Protein AF-A0A377GNJ3-F1 (afdb_monomer)

Foldseek 3Di:
DPVCVLVVVLVVLLVVLLVVVCVVPVVCVVVVLLNVLLSDDLVPDDPVSNVVNVVVCVVPVVNVVSSVVSVVVNVLSPPPDDDPVVSVVVVVVVVVVVVVVD

Solvent-accessible surface area (backbone atoms only — not comparable to full-atom values): 5998 Å² total; per-residue (Å²): 135,69,73,59,55,54,57,48,51,51,52,50,50,54,51,51,52,52,52,52,46,40,72,76,36,63,71,50,71,78,37,55,73,55,53,51,50,72,69,47,61,73,91,78,47,57,69,72,52,46,52,55,44,51,58,48,31,70,75,36,56,71,60,34,54,54,50,54,51,50,52,53,51,50,54,58,65,64,54,76,90,65,60,74,79,50,54,58,54,48,57,50,52,56,54,52,57,64,57,73,77,105

Organism: NCBI:txid464

Sequence (102 aa):
MIVAARFYVIRLLNQFCLQTYQQIDPEMKYQRGLLAALRTNPNNLTVKRLNKRERYLQKQPVIAALYYFKQRLHRLLMRKYRTAKQCTRLNKRENENNKISR

pLDDT: mean 76.12, std 16.1, range [40.62, 90.56]

Radius of gyration: 15.53 Å; Cα contacts (8 Å, |Δi|>4): 36; chains: 1; bounding box: 37×35×39 Å

Mean predicted aligned error: 10.44 Å

InterPro domains:
  IPR002560 Transposase IS204/IS1001/IS1096/IS1165, DDE domain [PF01610] (2-86)

Secondary structure (DSSP, 8-state):
--HHHHHHHHHHHHHHHHHHHHHH-GGGGG-HHHHHHHHS-GGGS-HHHHHHHHHHHHH-HHHHHHHHHHHHHHHHHHS----HHHHHHHHHHHHHHHHHT-

Nearest PDB structures (foldseek):
  1orj-assembly2_B  TM=2.897E-01  e=6.639E+00  Aquifex aeolicus VF5

Structure (mmCIF, N/CA/C/O backbone):
data_AF-A0A377GNJ3-F1
#
_entry.id   AF-A0A377GNJ3-F1
#
loop_
_atom_site.group_PDB
_atom_site.id
_atom_site.type_symbol
_atom_site.label_atom_id
_atom_site.label_alt_id
_atom_site.label_comp_id
_atom_site.label_asym_id
_atom_site.label_entity_id
_atom_site.label_seq_id
_atom_site.pdbx_PDB_ins_code
_atom_site.Cartn_x
_atom_site.Cartn_y
_atom_site.Cartn_z
_atom_site.occupancy
_atom_site.B_iso_or_equiv
_atom_site.auth_seq_id
_atom_site.auth_comp_id
_atom_site.auth_asym_id
_atom_site.auth_atom_id
_atom_site.pdbx_PDB_model_num
ATOM 1 N N . MET A 1 1 ? 24.040 1.061 -16.845 1.00 41.03 1 MET A N 1
ATOM 2 C CA . MET A 1 1 ? 22.818 1.871 -16.597 1.00 41.03 1 MET A CA 1
ATOM 3 C C . MET A 1 1 ? 21.486 1.107 -16.802 1.00 41.03 1 MET A C 1
ATOM 5 O O . MET A 1 1 ? 20.510 1.710 -17.212 1.00 41.03 1 MET A O 1
ATOM 9 N N . ILE A 1 2 ? 21.361 -0.188 -16.453 1.00 46.94 2 ILE A N 1
ATOM 10 C CA . ILE A 1 2 ? 20.088 -0.952 -16.629 1.00 46.94 2 ILE A CA 1
ATOM 11 C C . ILE A 1 2 ? 19.377 -1.217 -15.286 1.00 46.94 2 ILE A C 1
ATOM 13 O O . ILE A 1 2 ? 18.154 -1.302 -15.205 1.00 46.94 2 ILE A O 1
ATOM 17 N N . VAL A 1 3 ? 20.138 -1.265 -14.189 1.00 46.28 3 VAL A N 1
ATOM 18 C CA . VAL A 1 3 ? 19.611 -1.500 -12.836 1.00 46.28 3 VAL A CA 1
ATOM 19 C C . VAL A 1 3 ? 18.747 -0.327 -12.344 1.00 46.28 3 VAL A C 1
ATOM 21 O O . VAL A 1 3 ? 17.770 -0.554 -11.632 1.00 46.28 3 VAL A O 1
ATOM 24 N N . ALA A 1 4 ? 19.051 0.903 -12.773 1.00 53.00 4 ALA A N 1
ATOM 25 C CA . ALA A 1 4 ? 18.333 2.115 -12.379 1.00 53.00 4 ALA A CA 1
ATOM 26 C C . ALA A 1 4 ? 16.870 2.135 -12.859 1.00 53.00 4 ALA A C 1
ATOM 28 O O . ALA A 1 4 ? 15.999 2.570 -12.111 1.00 53.00 4 ALA A O 1
ATOM 29 N N . ALA A 1 5 ? 16.574 1.595 -14.048 1.00 67.56 5 ALA A N 1
ATOM 30 C CA . ALA A 1 5 ? 15.239 1.669 -14.641 1.00 67.56 5 ALA A CA 1
ATOM 31 C C . ALA A 1 5 ? 14.170 0.957 -13.793 1.00 67.56 5 ALA A C 1
ATOM 33 O O . ALA A 1 5 ? 13.129 1.533 -13.501 1.00 67.56 5 ALA A O 1
ATOM 34 N N . ARG A 1 6 ? 14.424 -0.268 -13.311 1.00 71.69 6 ARG A N 1
ATOM 35 C CA . ARG A 1 6 ? 13.422 -1.017 -12.521 1.00 71.69 6 ARG A CA 1
ATOM 36 C C . ARG A 1 6 ? 13.169 -0.405 -11.142 1.00 71.69 6 ARG A C 1
ATOM 38 O O . ARG A 1 6 ? 12.030 -0.368 -10.690 1.00 71.69 6 ARG A O 1
ATOM 45 N N . PHE A 1 7 ? 14.214 0.095 -10.478 1.00 75.38 7 PHE A N 1
ATOM 46 C CA . PHE A 1 7 ? 14.066 0.755 -9.179 1.00 75.38 7 PHE A CA 1
ATOM 47 C C . PHE A 1 7 ? 13.374 2.107 -9.330 1.00 75.38 7 PHE A C 1
ATOM 49 O O . PHE A 1 7 ? 12.527 2.449 -8.508 1.00 75.38 7 PHE A O 1
ATOM 56 N N . TYR A 1 8 ? 13.675 2.832 -10.407 1.00 81.75 8 TYR 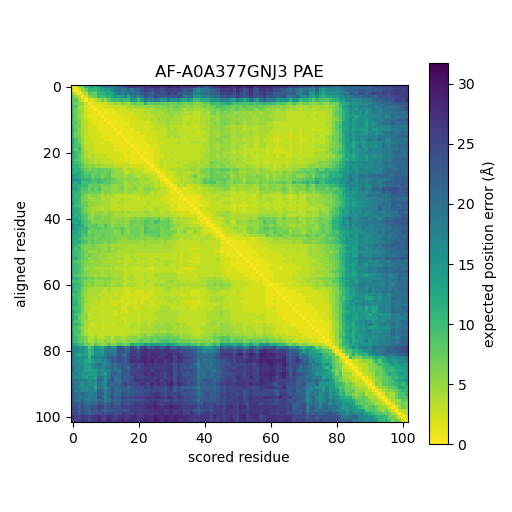A N 1
ATOM 57 C CA . TYR A 1 8 ? 12.977 4.057 -10.767 1.00 81.75 8 TYR A CA 1
ATOM 58 C C . TYR A 1 8 ? 11.490 3.800 -11.044 1.00 81.75 8 TYR A C 1
ATOM 60 O O . TYR A 1 8 ? 10.648 4.453 -10.437 1.00 81.75 8 TYR A O 1
ATOM 68 N N . VAL A 1 9 ? 11.147 2.784 -11.844 1.00 82.38 9 VAL A N 1
ATOM 69 C CA . VAL A 1 9 ? 9.747 2.404 -12.114 1.00 82.38 9 VAL A CA 1
ATOM 70 C C . VAL A 1 9 ? 9.018 2.002 -10.831 1.00 82.38 9 VAL A C 1
ATOM 72 O O . VAL A 1 9 ? 7.882 2.411 -10.623 1.00 82.38 9 VAL A O 1
ATOM 75 N N . ILE A 1 10 ? 9.659 1.258 -9.922 1.00 82.69 10 ILE A N 1
ATOM 76 C CA . ILE A 1 10 ? 9.055 0.914 -8.623 1.00 82.69 10 ILE A CA 1
ATOM 77 C C . ILE A 1 10 ? 8.835 2.162 -7.760 1.00 82.69 10 ILE A C 1
ATOM 79 O O . ILE A 1 10 ? 7.807 2.273 -7.090 1.00 82.69 10 ILE A O 1
ATOM 83 N N . ARG A 1 11 ? 9.780 3.109 -7.748 1.00 85.00 11 ARG A N 1
ATOM 84 C CA . ARG A 1 11 ? 9.605 4.390 -7.046 1.00 85.00 11 ARG A CA 1
ATOM 85 C C . ARG A 1 11 ? 8.438 5.181 -7.630 1.00 85.00 11 ARG A C 1
ATOM 87 O O . ARG A 1 11 ? 7.586 5.621 -6.864 1.00 85.00 11 ARG A O 1
ATOM 94 N N . LEU A 1 12 ? 8.373 5.286 -8.955 1.00 88.12 12 LEU A N 1
ATOM 95 C CA . LEU A 1 12 ? 7.326 6.003 -9.674 1.00 88.12 12 LEU A CA 1
ATOM 96 C C . LEU A 1 12 ? 5.949 5.373 -9.427 1.00 88.12 12 LEU A C 1
ATOM 98 O O . LEU A 1 12 ? 5.012 6.064 -9.045 1.00 88.12 12 LEU A O 1
ATOM 102 N N . LEU A 1 13 ? 5.849 4.045 -9.525 1.00 86.81 13 LEU A N 1
ATOM 103 C CA . LEU A 1 13 ? 4.634 3.295 -9.204 1.00 86.81 13 LEU A CA 1
ATOM 104 C C . LEU A 1 13 ? 4.167 3.567 -7.771 1.00 86.81 13 LEU A C 1
ATOM 106 O O . LEU A 1 13 ? 2.988 3.802 -7.537 1.00 86.81 13 LEU A O 1
ATOM 110 N N . ASN A 1 14 ? 5.086 3.547 -6.801 1.00 86.75 14 ASN A N 1
ATOM 111 C CA . ASN A 1 14 ? 4.733 3.835 -5.414 1.00 86.75 14 ASN A CA 1
ATOM 112 C C . ASN A 1 14 ? 4.220 5.269 -5.230 1.00 86.75 14 ASN A C 1
ATOM 114 O O . ASN A 1 14 ? 3.302 5.463 -4.436 1.00 86.75 14 ASN A O 1
ATOM 118 N N . GLN A 1 15 ? 4.794 6.246 -5.938 1.00 89.00 15 GLN A N 1
ATOM 119 C CA . GLN A 1 15 ? 4.344 7.636 -5.905 1.00 89.00 15 GLN A CA 1
ATOM 120 C C . GLN A 1 15 ? 2.939 7.779 -6.499 1.00 89.00 15 GLN A C 1
ATOM 122 O O . GLN A 1 15 ? 2.063 8.318 -5.826 1.00 89.00 15 GLN A O 1
ATOM 127 N N . PHE A 1 16 ? 2.701 7.214 -7.686 1.00 89.31 16 PHE A N 1
ATOM 128 C CA . PHE A 1 16 ? 1.381 7.226 -8.316 1.00 89.31 16 PHE A CA 1
ATOM 129 C C . PHE A 1 16 ? 0.329 6.540 -7.451 1.00 89.31 16 PHE A C 1
ATOM 131 O O . PHE A 1 16 ? -0.703 7.139 -7.177 1.00 89.31 16 PHE A O 1
ATOM 138 N N . CYS A 1 17 ? 0.601 5.337 -6.933 1.00 88.31 17 CYS A N 1
ATOM 139 C CA . CYS A 1 17 ? -0.339 4.660 -6.040 1.00 88.31 17 CYS A CA 1
ATOM 140 C C . CYS A 1 17 ? -0.687 5.521 -4.819 1.00 88.31 17 CYS A C 1
ATOM 142 O O . CYS A 1 17 ? -1.845 5.568 -4.426 1.00 88.31 17 CYS A O 1
ATOM 144 N N . LEU A 1 18 ? 0.294 6.208 -4.222 1.00 87.44 18 LEU A N 1
ATOM 145 C CA . LEU A 1 18 ? 0.057 7.080 -3.070 1.00 87.44 18 LEU A CA 1
ATOM 146 C C . LEU A 1 18 ? -0.876 8.245 -3.422 1.00 87.44 18 LEU A C 1
ATOM 148 O O . LEU A 1 18 ? -1.794 8.530 -2.657 1.00 87.44 18 LEU A O 1
ATOM 152 N N . GLN A 1 19 ? -0.650 8.886 -4.572 1.00 89.69 19 GLN A N 1
ATOM 153 C CA . GLN A 1 19 ? -1.503 9.967 -5.065 1.00 89.69 19 GLN A CA 1
ATOM 154 C C . GLN A 1 19 ? -2.916 9.458 -5.347 1.00 89.69 19 GLN A C 1
ATOM 156 O O . GLN A 1 19 ? -3.877 10.041 -4.860 1.00 89.69 19 GLN A O 1
ATOM 161 N N . THR A 1 20 ? -3.050 8.325 -6.039 1.00 89.94 20 THR A N 1
ATOM 162 C CA . THR A 1 20 ? -4.355 7.730 -6.341 1.00 89.94 20 THR A CA 1
ATOM 163 C C . THR A 1 20 ? -5.115 7.354 -5.072 1.00 89.94 20 THR A C 1
ATOM 165 O O . THR A 1 20 ? -6.306 7.624 -4.976 1.00 89.94 20 THR A O 1
ATOM 168 N N . TYR A 1 21 ? -4.448 6.794 -4.057 1.00 88.81 21 TYR A N 1
ATOM 169 C CA . TYR A 1 21 ? -5.118 6.501 -2.791 1.00 88.81 21 TYR A CA 1
ATOM 170 C C . TYR A 1 21 ? -5.614 7.767 -2.086 1.00 88.81 21 TYR A C 1
ATOM 172 O O . TYR A 1 21 ? -6.706 7.745 -1.540 1.00 88.81 21 TYR A O 1
ATOM 180 N N . GLN A 1 22 ? -4.851 8.865 -2.122 1.00 88.00 22 GLN A N 1
ATOM 181 C CA . GLN A 1 22 ? -5.278 10.152 -1.556 1.00 88.00 22 GLN A CA 1
ATOM 182 C C . GLN A 1 22 ? -6.420 10.801 -2.349 1.00 88.00 22 GLN A C 1
ATOM 184 O O . GLN A 1 22 ? -7.214 11.532 -1.771 1.00 88.00 22 GLN A O 1
ATOM 189 N N . GLN A 1 23 ? -6.502 10.550 -3.659 1.00 89.12 23 GLN A N 1
ATOM 190 C CA . GLN A 1 23 ? -7.617 11.009 -4.489 1.00 89.12 23 GLN A CA 1
ATOM 191 C C . GLN A 1 23 ? -8.901 10.214 -4.226 1.00 89.12 23 GLN A C 1
ATOM 193 O O . GLN A 1 23 ? -9.982 10.789 -4.261 1.00 89.12 23 GLN A O 1
ATOM 198 N N . ILE A 1 24 ? -8.787 8.906 -3.969 1.00 88.06 24 ILE A N 1
ATOM 199 C CA . ILE A 1 24 ? -9.934 8.039 -3.658 1.00 88.06 24 ILE A CA 1
ATOM 200 C C . ILE A 1 24 ? -10.403 8.244 -2.212 1.00 88.06 24 ILE A C 1
ATOM 202 O O . ILE A 1 24 ? -11.601 8.253 -1.950 1.00 88.06 24 ILE A O 1
ATOM 206 N N . ASP A 1 25 ? -9.464 8.389 -1.276 1.00 86.81 25 ASP A N 1
ATOM 207 C CA . ASP A 1 25 ? -9.727 8.586 0.147 1.00 86.81 25 ASP A CA 1
ATOM 208 C C . ASP A 1 25 ? -8.882 9.763 0.683 1.00 86.81 25 ASP A C 1
ATOM 210 O O . ASP A 1 25 ? -7.716 9.585 1.069 1.00 86.81 25 ASP A O 1
ATOM 214 N N . PRO A 1 26 ? -9.444 10.986 0.717 1.00 84.75 26 PRO A N 1
ATOM 215 C CA . PRO A 1 26 ? -8.739 12.164 1.218 1.00 84.75 26 PRO A CA 1
ATOM 216 C C . PRO A 1 26 ? -8.469 12.103 2.731 1.00 84.75 26 PRO A C 1
ATOM 218 O O . PRO A 1 26 ? -7.482 12.686 3.199 1.00 84.75 26 PRO A O 1
ATOM 221 N N . GLU A 1 27 ? -9.261 11.351 3.506 1.00 85.44 27 GLU A N 1
ATOM 222 C CA . GLU A 1 27 ? -9.026 11.159 4.945 1.00 85.44 27 GLU A CA 1
ATOM 223 C C . GLU A 1 27 ? -7.753 10.342 5.210 1.00 85.44 27 GLU A C 1
ATOM 225 O O . GLU A 1 27 ? -7.108 10.460 6.262 1.00 85.44 27 GLU A O 1
ATOM 230 N N . MET A 1 28 ? -7.308 9.565 4.218 1.00 82.06 28 MET A N 1
ATOM 231 C CA . MET A 1 28 ? -6.100 8.751 4.303 1.00 82.06 28 MET A CA 1
ATOM 232 C C . MET A 1 28 ? -4.829 9.586 4.535 1.00 82.06 28 MET A C 1
ATOM 234 O O . MET A 1 28 ? -3.855 9.075 5.098 1.00 82.06 28 MET A O 1
ATOM 238 N N . LYS A 1 29 ? -4.835 10.886 4.191 1.00 79.50 29 LYS A N 1
ATOM 239 C CA . LYS A 1 29 ? -3.739 11.840 4.463 1.00 79.50 29 LYS A CA 1
ATOM 240 C C . LYS A 1 29 ? -3.380 11.920 5.952 1.00 79.50 29 LYS A C 1
ATOM 242 O O . LYS A 1 29 ? -2.202 12.063 6.295 1.00 79.50 29 LYS A O 1
ATOM 247 N N . TYR A 1 30 ? -4.369 11.781 6.833 1.00 82.44 30 TYR A N 1
ATOM 248 C CA . TYR A 1 30 ? -4.183 11.832 8.286 1.00 82.44 30 TYR A CA 1
ATOM 249 C C . TYR A 1 30 ? -3.718 10.484 8.856 1.00 82.44 30 TYR A C 1
ATOM 251 O O . TYR A 1 30 ? -3.102 10.415 9.919 1.00 82.44 30 TYR A O 1
ATOM 259 N N . GLN A 1 31 ? -3.900 9.394 8.107 1.00 84.50 31 GLN A N 1
ATOM 260 C CA . GLN A 1 31 ? -3.571 8.036 8.530 1.00 84.50 31 GLN A CA 1
ATOM 261 C C . GLN A 1 31 ? -2.192 7.582 8.021 1.00 84.50 31 GLN A C 1
ATOM 263 O O . GLN A 1 31 ? -2.046 6.533 7.387 1.00 84.50 31 GLN A O 1
ATOM 268 N N . ARG A 1 32 ? -1.128 8.332 8.352 1.00 81.88 32 ARG A N 1
ATOM 269 C CA . ARG A 1 32 ? 0.259 8.029 7.917 1.00 81.88 32 ARG A CA 1
ATOM 270 C C . ARG A 1 32 ? 0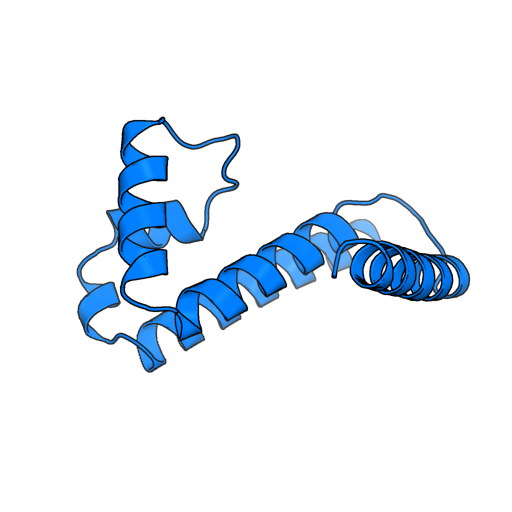.705 6.595 8.230 1.00 81.88 32 ARG A C 1
ATOM 272 O O . ARG A 1 32 ? 1.413 5.972 7.439 1.00 81.88 32 ARG A O 1
ATOM 279 N N . GLY A 1 33 ? 0.265 6.042 9.362 1.00 85.19 33 GLY A N 1
ATOM 280 C CA . GLY A 1 33 ? 0.569 4.662 9.753 1.00 85.19 33 GLY A CA 1
ATOM 281 C C . GLY A 1 33 ? -0.035 3.606 8.818 1.00 85.19 33 GLY A C 1
ATOM 282 O O . GLY A 1 33 ? 0.595 2.567 8.596 1.00 85.19 33 GLY A O 1
ATOM 283 N N . LEU A 1 34 ? -1.215 3.886 8.253 1.00 86.00 34 LEU A N 1
ATOM 284 C CA . LEU A 1 34 ? -1.900 3.043 7.272 1.00 86.00 34 LEU A CA 1
ATOM 285 C C . LEU A 1 34 ? -1.281 3.207 5.878 1.00 86.00 34 LEU A C 1
ATOM 287 O O . LEU A 1 34 ? -0.958 2.205 5.246 1.00 86.00 34 LEU A O 1
ATOM 291 N N . LEU A 1 35 ? -1.003 4.444 5.451 1.00 86.12 35 LEU A N 1
ATOM 292 C CA . LEU A 1 35 ? -0.234 4.738 4.230 1.00 86.12 35 LEU A CA 1
ATOM 293 C C . LEU A 1 35 ? 1.096 3.971 4.204 1.00 86.12 35 LEU A C 1
ATOM 295 O O . LEU A 1 35 ? 1.444 3.324 3.215 1.00 86.12 35 LEU A O 1
ATOM 299 N N . ALA A 1 36 ? 1.826 3.981 5.322 1.00 85.56 36 ALA A N 1
ATOM 300 C CA . ALA A 1 36 ? 3.056 3.212 5.465 1.00 85.56 36 ALA A CA 1
ATOM 301 C C . ALA A 1 36 ? 2.809 1.697 5.351 1.00 85.56 36 ALA A C 1
ATOM 303 O O . ALA A 1 36 ? 3.588 1.004 4.703 1.00 85.56 36 ALA A O 1
ATOM 304 N N . ALA A 1 37 ? 1.717 1.180 5.923 1.00 87.50 37 ALA A N 1
ATOM 305 C CA . ALA A 1 37 ? 1.352 -0.235 5.826 1.00 87.50 37 ALA A CA 1
ATOM 306 C C . ALA A 1 37 ? 0.960 -0.666 4.395 1.00 87.50 37 ALA A C 1
ATOM 308 O O . ALA A 1 37 ? 1.251 -1.793 3.998 1.00 87.50 37 ALA A O 1
ATOM 309 N N . LEU A 1 38 ? 0.351 0.226 3.606 1.00 85.69 38 LEU A N 1
ATOM 310 C CA . LEU A 1 38 ? 0.029 0.009 2.186 1.00 85.69 38 LEU A CA 1
ATOM 311 C C . LEU A 1 38 ? 1.268 0.099 1.280 1.00 85.69 38 LEU A C 1
ATOM 313 O O . LEU A 1 38 ? 1.349 -0.541 0.223 1.00 85.69 38 LEU A O 1
ATOM 317 N N . ARG A 1 39 ? 2.261 0.903 1.674 1.00 83.31 39 ARG A N 1
ATOM 318 C CA . ARG A 1 39 ? 3.514 1.040 0.926 1.00 83.31 39 ARG A CA 1
ATOM 319 C C . ARG A 1 39 ? 4.432 -0.160 1.133 1.00 83.31 39 ARG A C 1
ATOM 321 O O . ARG A 1 39 ? 5.010 -0.641 0.157 1.00 83.31 39 ARG A O 1
ATOM 328 N N . THR A 1 40 ? 4.549 -0.621 2.373 1.00 83.12 40 THR A N 1
ATOM 329 C CA . THR A 1 40 ? 5.484 -1.673 2.778 1.00 83.12 40 THR A CA 1
ATOM 330 C C . THR A 1 40 ? 5.032 -3.057 2.295 1.00 83.12 40 THR A C 1
ATOM 332 O O . THR A 1 40 ? 3.841 -3.362 2.216 1.00 83.12 40 THR A O 1
ATOM 335 N N . ASN A 1 41 ? 6.004 -3.900 1.935 1.00 79.62 41 ASN A N 1
ATOM 336 C CA . ASN A 1 41 ? 5.760 -5.292 1.562 1.00 79.62 41 ASN A CA 1
ATOM 337 C C . ASN A 1 41 ? 5.110 -6.039 2.747 1.00 79.62 41 ASN A C 1
ATOM 339 O O . ASN A 1 41 ? 5.635 -5.906 3.853 1.00 79.62 41 ASN A O 1
ATOM 343 N N . PRO A 1 42 ? 4.017 -6.811 2.553 1.00 78.56 42 PRO A N 1
ATOM 344 C CA . PRO A 1 42 ? 3.374 -7.600 3.609 1.00 78.56 42 PRO A CA 1
ATOM 345 C C . PRO A 1 42 ? 4.348 -8.398 4.482 1.00 78.56 42 PRO A C 1
ATOM 347 O O . PRO A 1 42 ? 4.145 -8.434 5.690 1.00 78.56 42 PRO A O 1
ATOM 350 N N . ASN A 1 43 ? 5.425 -8.942 3.909 1.00 80.25 43 ASN A N 1
ATOM 351 C CA . ASN A 1 43 ? 6.413 -9.741 4.645 1.00 80.25 43 ASN A CA 1
ATOM 352 C C . ASN A 1 43 ? 7.208 -8.935 5.689 1.00 80.25 43 ASN A C 1
ATOM 354 O O . ASN A 1 43 ? 7.768 -9.511 6.611 1.00 80.25 43 ASN A O 1
ATOM 358 N N . ASN A 1 44 ? 7.246 -7.606 5.557 1.00 82.19 44 ASN A N 1
ATOM 359 C CA . ASN A 1 44 ? 7.973 -6.708 6.457 1.00 82.19 44 ASN A CA 1
ATOM 360 C C . ASN A 1 44 ? 7.038 -6.015 7.470 1.00 82.19 44 ASN A C 1
ATOM 362 O O . ASN A 1 44 ? 7.457 -5.075 8.148 1.00 82.19 44 ASN A O 1
ATOM 366 N N . LEU A 1 45 ? 5.755 -6.395 7.539 1.00 85.88 45 LEU A N 1
ATOM 367 C CA . LEU A 1 45 ? 4.808 -5.845 8.512 1.00 85.88 45 LEU A CA 1
ATOM 368 C C . LEU A 1 45 ? 4.672 -6.769 9.721 1.00 85.88 45 LEU A C 1
ATOM 370 O O . LEU A 1 45 ? 4.501 -7.974 9.587 1.00 85.88 45 LEU A O 1
ATOM 374 N N . THR A 1 46 ? 4.590 -6.171 10.907 1.00 87.75 46 THR A N 1
ATOM 375 C CA . THR A 1 46 ? 4.065 -6.845 12.099 1.00 87.75 46 THR A CA 1
ATOM 376 C C . THR A 1 46 ? 2.615 -7.281 11.864 1.00 87.75 46 THR A C 1
ATOM 378 O O . THR A 1 46 ? 1.834 -6.528 11.271 1.00 87.75 46 THR A O 1
A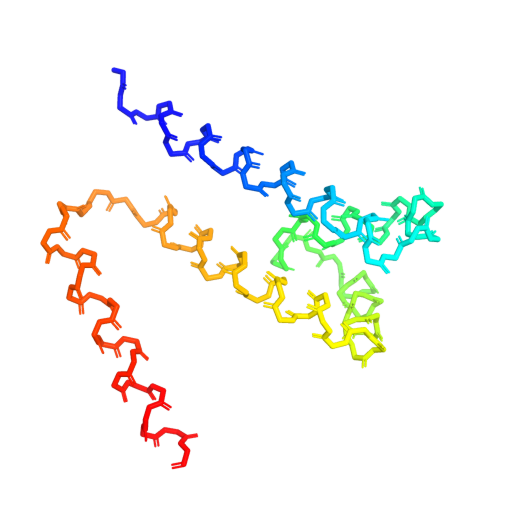TOM 381 N N . VAL A 1 47 ? 2.216 -8.421 12.432 1.00 86.81 47 VAL A N 1
ATOM 382 C CA . VAL A 1 47 ? 0.848 -8.978 12.366 1.00 86.81 47 VAL A CA 1
ATOM 383 C C . VAL A 1 47 ? -0.233 -7.927 12.670 1.00 86.81 47 VAL A C 1
ATOM 385 O O . VAL A 1 47 ? -1.191 -7.777 11.916 1.00 86.81 47 VAL A O 1
ATOM 388 N N . LYS A 1 48 ? -0.037 -7.089 13.700 1.00 87.19 48 LYS A N 1
ATOM 389 C CA . LYS A 1 48 ? -0.968 -5.997 14.054 1.00 87.19 48 LYS A CA 1
ATOM 390 C C . LYS A 1 48 ? -1.190 -4.995 12.910 1.00 87.19 48 LYS A C 1
ATOM 392 O O . LYS A 1 48 ? -2.312 -4.545 12.679 1.00 87.19 48 LYS A O 1
ATOM 397 N N . ARG A 1 49 ? -0.127 -4.626 12.186 1.00 86.31 49 ARG A N 1
ATOM 398 C CA . ARG A 1 49 ? -0.201 -3.685 11.052 1.00 86.31 49 ARG A CA 1
ATOM 399 C C . ARG A 1 49 ? -0.810 -4.353 9.824 1.00 86.31 49 ARG A C 1
ATOM 401 O O . ARG A 1 49 ? -1.524 -3.686 9.081 1.00 86.31 49 ARG A O 1
ATOM 408 N N . LEU A 1 50 ? -0.551 -5.647 9.642 1.00 88.25 50 LEU A N 1
ATOM 409 C CA . LEU A 1 50 ? -1.145 -6.451 8.580 1.00 88.25 50 LEU A CA 1
ATOM 410 C C . LEU A 1 50 ? -2.667 -6.529 8.753 1.00 88.25 50 LEU A C 1
ATOM 412 O O . LEU A 1 50 ? -3.387 -6.146 7.838 1.00 88.25 50 LEU A O 1
ATOM 416 N N . ASN A 1 51 ? -3.149 -6.870 9.949 1.00 89.19 51 ASN A N 1
ATOM 417 C CA . ASN A 1 51 ? -4.584 -6.922 10.250 1.00 89.19 51 ASN A CA 1
ATOM 418 C C . ASN A 1 51 ? -5.263 -5.556 10.079 1.00 89.19 51 ASN A C 1
ATOM 420 O O . ASN A 1 51 ? -6.347 -5.463 9.508 1.00 89.19 51 ASN A O 1
ATOM 424 N N . LYS A 1 52 ? -4.612 -4.468 10.522 1.00 88.69 52 LYS A N 1
ATOM 425 C CA . LYS A 1 52 ? -5.137 -3.106 10.329 1.00 88.69 52 LYS A CA 1
ATOM 426 C C . LYS A 1 52 ? -5.271 -2.748 8.847 1.00 88.69 52 LYS A C 1
ATOM 428 O O .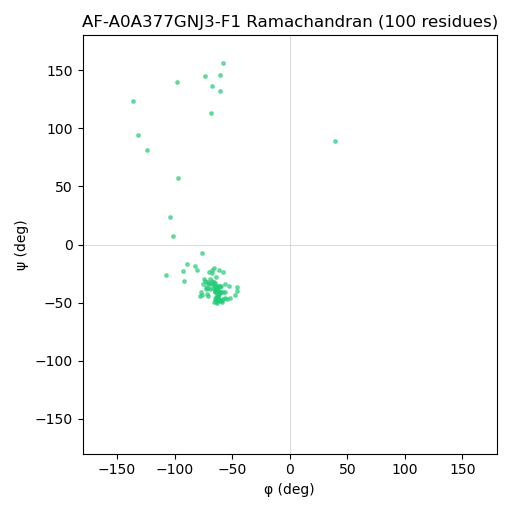 LYS A 1 52 ? -6.262 -2.133 8.462 1.00 88.69 52 LYS A O 1
ATOM 433 N N . ARG A 1 53 ? -4.283 -3.125 8.029 1.00 90.19 53 ARG A N 1
ATOM 434 C CA . ARG A 1 53 ? -4.326 -2.932 6.577 1.00 90.19 53 ARG A CA 1
ATOM 435 C C . ARG A 1 53 ? -5.452 -3.752 5.961 1.00 90.19 53 ARG A C 1
ATOM 437 O O . ARG A 1 53 ? -6.242 -3.193 5.219 1.00 90.19 53 ARG A O 1
ATOM 444 N N . GLU A 1 54 ? -5.543 -5.037 6.284 1.00 88.62 54 GLU A N 1
ATOM 445 C CA . GLU A 1 54 ? -6.535 -5.931 5.680 1.00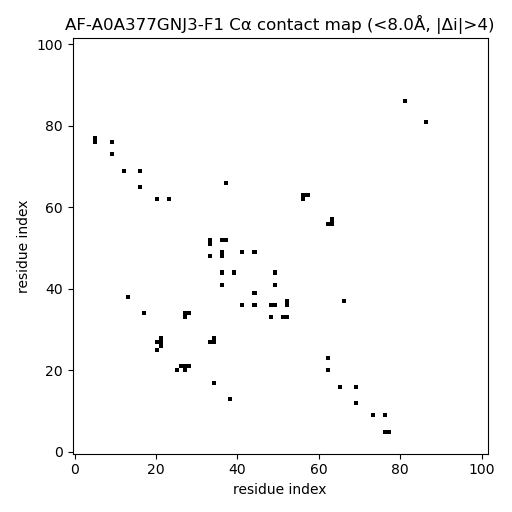 88.62 54 GLU A CA 1
ATOM 446 C C . GLU A 1 54 ? -7.964 -5.480 5.989 1.00 88.62 54 GLU A C 1
ATOM 448 O O . GLU A 1 54 ? -8.788 -5.362 5.088 1.00 88.62 54 GLU A O 1
ATOM 453 N N . ARG A 1 55 ? -8.226 -5.080 7.239 1.00 90.56 55 ARG A N 1
ATOM 454 C CA . ARG A 1 55 ? -9.517 -4.503 7.633 1.00 90.56 55 ARG A CA 1
ATOM 455 C C . ARG A 1 55 ? -9.852 -3.234 6.846 1.00 90.56 55 ARG A C 1
ATOM 457 O O . ARG A 1 55 ? -11.016 -2.986 6.557 1.00 90.56 55 ARG A O 1
ATOM 464 N N . TYR A 1 56 ? -8.854 -2.414 6.522 1.00 89.75 56 TYR A N 1
ATOM 465 C CA . TYR A 1 56 ? -9.058 -1.233 5.686 1.00 89.75 56 TYR A CA 1
ATOM 466 C C . TYR A 1 56 ? -9.328 -1.607 4.223 1.00 89.75 56 TYR A C 1
ATOM 468 O O . TYR A 1 56 ? -10.248 -1.066 3.621 1.00 89.75 56 TYR A O 1
ATOM 476 N N . LEU A 1 57 ? -8.588 -2.572 3.672 1.00 89.25 57 LEU A N 1
ATOM 477 C CA . LEU A 1 57 ? -8.804 -3.058 2.308 1.00 89.25 57 LEU A CA 1
ATOM 478 C C . LEU A 1 57 ? -10.199 -3.678 2.130 1.00 89.25 57 LEU A C 1
ATOM 480 O O . LEU A 1 57 ? -10.824 -3.465 1.099 1.00 89.25 57 LEU A O 1
ATOM 484 N N . GLN A 1 58 ? -10.725 -4.366 3.147 1.00 90.06 58 GLN A N 1
ATOM 485 C CA . GLN A 1 58 ? -12.105 -4.865 3.137 1.00 90.06 58 GLN A CA 1
ATOM 486 C C . GLN A 1 58 ? -13.148 -3.742 3.118 1.00 90.06 58 GLN A C 1
ATOM 488 O O . GLN A 1 58 ? -14.189 -3.884 2.485 1.00 90.06 58 GLN A O 1
ATOM 493 N N . LYS A 1 59 ? -12.876 -2.621 3.796 1.00 90.00 59 LYS A N 1
ATOM 494 C CA . LYS A 1 59 ? -13.767 -1.452 3.796 1.00 90.00 59 LYS A CA 1
ATOM 495 C C . LYS A 1 59 ? -13.722 -0.676 2.483 1.00 90.00 59 LYS A C 1
ATOM 497 O O . LYS A 1 59 ? -14.722 -0.073 2.115 1.00 90.00 59 LYS A O 1
ATOM 502 N N . GLN A 1 60 ? -12.572 -0.667 1.808 1.00 88.62 60 GLN A N 1
ATOM 503 C CA . GLN A 1 60 ? -12.367 0.082 0.574 1.00 88.62 60 GLN A CA 1
ATOM 504 C C . GLN A 1 60 ? -11.899 -0.846 -0.563 1.00 88.62 60 GLN A C 1
ATOM 506 O O . GLN A 1 60 ? -10.698 -0.921 -0.862 1.00 88.62 60 GLN A O 1
ATOM 511 N N . PRO A 1 61 ? -12.836 -1.552 -1.225 1.00 88.00 61 PRO A N 1
ATOM 512 C CA . PRO A 1 61 ? -12.510 -2.560 -2.234 1.00 88.00 61 PRO A CA 1
ATOM 513 C C . PRO A 1 61 ? -11.803 -1.970 -3.463 1.00 88.00 61 PRO A C 1
ATOM 515 O O . PRO A 1 61 ? -10.982 -2.646 -4.086 1.00 88.00 61 PRO A O 1
ATOM 518 N N . VAL A 1 62 ? -12.044 -0.693 -3.784 1.00 89.50 62 VAL A N 1
ATOM 519 C CA . VAL A 1 62 ? -11.369 0.001 -4.896 1.00 89.50 62 VAL A CA 1
ATOM 520 C C . VAL A 1 62 ? -9.863 0.111 -4.633 1.00 89.50 62 VAL A C 1
ATOM 522 O O . VAL A 1 62 ? -9.039 -0.210 -5.494 1.00 89.50 62 VAL A O 1
ATOM 525 N N . ILE A 1 63 ? -9.485 0.493 -3.410 1.00 89.75 63 ILE A N 1
ATOM 526 C CA . ILE A 1 63 ? -8.077 0.569 -2.998 1.00 89.75 63 ILE A CA 1
ATOM 527 C C . ILE A 1 63 ? -7.473 -0.832 -2.883 1.00 89.75 63 ILE A C 1
ATOM 529 O O . ILE A 1 63 ? -6.306 -1.014 -3.233 1.00 89.75 63 ILE A O 1
ATOM 533 N N . ALA A 1 64 ? -8.250 -1.835 -2.463 1.00 90.56 64 ALA A N 1
ATOM 534 C CA . ALA A 1 64 ? -7.805 -3.227 -2.443 1.00 90.56 64 ALA A CA 1
ATOM 535 C C . ALA A 1 64 ? -7.409 -3.728 -3.836 1.00 90.56 64 ALA A C 1
ATOM 537 O O . ALA A 1 64 ? -6.306 -4.253 -4.003 1.00 90.56 64 ALA A O 1
ATOM 538 N N . ALA A 1 65 ? -8.241 -3.494 -4.853 1.00 89.69 65 ALA A N 1
ATOM 539 C CA . ALA A 1 65 ? -7.930 -3.871 -6.230 1.00 89.69 65 ALA A CA 1
ATOM 540 C C . ALA A 1 65 ? -6.619 -3.226 -6.719 1.00 89.69 65 ALA A C 1
ATOM 542 O O . ALA A 1 65 ? -5.733 -3.916 -7.238 1.00 89.69 65 ALA A O 1
ATOM 543 N N . LEU A 1 66 ? -6.448 -1.921 -6.477 1.00 89.81 66 LEU A N 1
ATOM 544 C CA . LEU A 1 66 ? -5.228 -1.197 -6.841 1.00 89.81 66 LEU A CA 1
ATOM 545 C C . LEU A 1 66 ? -4.001 -1.697 -6.060 1.00 89.81 66 LEU A C 1
ATOM 547 O O . LEU A 1 66 ? -2.915 -1.848 -6.627 1.00 89.81 66 LEU A O 1
ATOM 551 N N . TYR A 1 67 ? -4.171 -2.024 -4.779 1.00 90.50 67 TYR A N 1
ATOM 552 C CA . TYR A 1 67 ? -3.122 -2.598 -3.944 1.00 90.50 67 TYR A CA 1
ATOM 553 C C . TYR A 1 67 ? -2.649 -3.956 -4.477 1.00 90.50 67 TYR A C 1
ATOM 555 O O . TYR A 1 67 ? -1.442 -4.165 -4.634 1.00 90.50 67 TYR A O 1
ATOM 563 N N . TYR A 1 68 ? -3.564 -4.871 -4.805 1.00 88.06 68 TYR A N 1
ATOM 564 C CA . TYR A 1 68 ? -3.196 -6.174 -5.365 1.00 88.06 68 TYR A CA 1
ATOM 565 C C . TYR A 1 68 ? -2.534 -6.038 -6.737 1.00 88.06 68 TYR A C 1
ATOM 567 O O . TYR A 1 68 ? -1.527 -6.707 -6.996 1.00 88.06 68 TYR A O 1
ATOM 575 N N . PHE A 1 69 ? -3.029 -5.129 -7.584 1.00 87.56 69 PHE A N 1
ATOM 576 C CA . PHE A 1 69 ? -2.399 -4.811 -8.864 1.00 87.56 69 PHE A CA 1
ATOM 577 C C . PHE A 1 69 ? -0.956 -4.323 -8.675 1.00 87.56 69 PHE A C 1
ATOM 579 O O . PHE A 1 69 ? -0.029 -4.884 -9.269 1.00 87.56 69 PHE A O 1
ATOM 586 N N . LYS A 1 70 ? -0.742 -3.353 -7.774 1.00 88.25 70 LYS A N 1
ATOM 587 C CA . LYS A 1 70 ? 0.593 -2.871 -7.396 1.00 88.25 70 LYS A CA 1
ATOM 588 C C . LYS A 1 70 ? 1.480 -4.025 -6.931 1.00 88.25 70 LYS A C 1
ATOM 590 O O . LYS A 1 70 ? 2.629 -4.110 -7.359 1.00 88.25 70 LYS A O 1
ATOM 595 N N . GLN A 1 71 ? 0.986 -4.910 -6.061 1.00 87.44 71 GLN A N 1
ATOM 596 C CA . GLN A 1 71 ? 1.782 -6.033 -5.554 1.00 87.44 71 GLN A CA 1
ATOM 597 C C . GLN A 1 71 ? 2.178 -7.009 -6.663 1.00 87.44 71 GLN A C 1
ATOM 599 O O . GLN A 1 71 ? 3.324 -7.461 -6.700 1.00 87.44 71 GLN A O 1
ATOM 604 N N . ARG A 1 72 ? 1.270 -7.302 -7.601 1.00 85.44 72 ARG A N 1
ATOM 605 C CA . ARG A 1 72 ? 1.584 -8.135 -8.768 1.00 85.44 72 ARG A CA 1
ATOM 606 C C . ARG A 1 72 ? 2.658 -7.484 -9.634 1.00 85.44 72 ARG A C 1
ATOM 608 O O . ARG A 1 72 ? 3.644 -8.135 -9.972 1.00 85.44 72 ARG A O 1
ATOM 615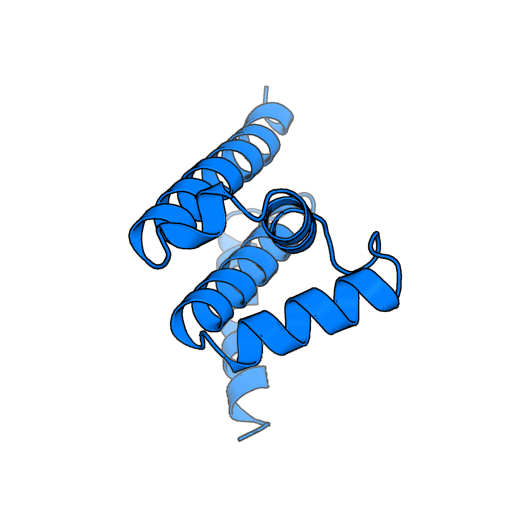 N N . LEU A 1 73 ? 2.513 -6.191 -9.919 1.00 83.88 73 LEU A N 1
ATOM 616 C CA . LEU A 1 73 ? 3.479 -5.435 -10.712 1.00 83.88 73 LEU A CA 1
ATOM 617 C C . LEU A 1 73 ? 4.846 -5.355 -10.020 1.00 83.88 73 LEU A C 1
ATOM 619 O O . LEU A 1 73 ? 5.872 -5.573 -10.655 1.00 83.88 73 LEU A O 1
ATOM 623 N N . HIS A 1 74 ? 4.879 -5.135 -8.707 1.00 83.31 74 HIS A N 1
ATOM 624 C CA . HIS A 1 74 ? 6.121 -5.131 -7.939 1.00 83.31 74 HIS A CA 1
ATOM 625 C C . HIS A 1 74 ? 6.821 -6.499 -7.987 1.00 83.31 74 HIS A C 1
ATOM 627 O O . HIS A 1 74 ? 8.023 -6.552 -8.240 1.00 83.31 74 HIS A O 1
ATOM 633 N N . ARG A 1 75 ? 6.088 -7.611 -7.827 1.00 82.12 75 ARG A N 1
ATOM 634 C CA . ARG A 1 75 ? 6.650 -8.967 -7.981 1.00 82.12 75 ARG A CA 1
ATOM 635 C C . ARG A 1 75 ? 7.214 -9.201 -9.383 1.00 82.12 75 ARG A C 1
ATOM 637 O O . ARG A 1 75 ? 8.293 -9.779 -9.513 1.00 82.12 75 ARG A O 1
ATOM 644 N N . LEU A 1 76 ? 6.520 -8.720 -10.415 1.00 80.50 76 LEU A N 1
ATOM 645 C CA . LEU A 1 76 ? 6.979 -8.808 -11.800 1.00 80.50 76 LEU A CA 1
ATOM 646 C C . LEU A 1 76 ? 8.276 -8.012 -12.015 1.00 80.50 76 LEU A C 1
ATOM 648 O O . LEU A 1 76 ? 9.229 -8.543 -12.574 1.00 80.50 76 LEU A O 1
ATOM 652 N N . LEU A 1 77 ? 8.341 -6.779 -11.505 1.00 75.38 77 LEU A N 1
ATOM 653 C CA . LEU A 1 77 ? 9.513 -5.897 -11.601 1.00 75.38 77 LEU A CA 1
ATOM 654 C C . LEU A 1 77 ? 10.703 -6.370 -10.742 1.00 75.38 77 LEU A C 1
ATOM 656 O O . LEU A 1 77 ? 11.855 -6.031 -11.026 1.00 75.38 77 LEU A O 1
ATOM 660 N N . MET A 1 78 ? 10.442 -7.153 -9.690 1.00 75.81 78 MET A N 1
ATOM 661 C CA . MET A 1 78 ? 11.468 -7.762 -8.836 1.00 75.81 78 MET A CA 1
ATOM 662 C C . MET A 1 78 ? 12.079 -9.038 -9.429 1.00 75.81 78 MET A C 1
ATOM 664 O O . MET A 1 78 ? 13.212 -9.377 -9.077 1.00 75.81 78 MET A O 1
ATOM 668 N N . ARG A 1 79 ? 11.399 -9.732 -10.354 1.00 70.50 79 ARG A N 1
ATOM 669 C CA . ARG A 1 79 ? 11.970 -10.895 -11.053 1.00 70.50 79 ARG A CA 1
ATOM 670 C C . ARG A 1 79 ? 13.104 -10.450 -11.992 1.00 70.50 79 ARG A C 1
ATOM 672 O O . ARG A 1 79 ? 12.898 -9.741 -12.971 1.00 70.50 79 ARG A O 1
ATOM 679 N N . LYS A 1 80 ? 14.328 -10.867 -11.655 1.00 54.81 80 LYS A N 1
ATOM 680 C CA . LYS A 1 80 ? 15.598 -10.527 -12.321 1.00 54.81 80 LYS A CA 1
ATOM 681 C C . LYS A 1 80 ? 15.676 -11.128 -13.744 1.00 54.81 80 LYS A C 1
ATOM 683 O O . LYS A 1 80 ? 15.330 -12.288 -13.928 1.00 54.81 80 LYS A O 1
ATOM 688 N N . TYR A 1 81 ? 16.143 -10.324 -14.709 1.00 55.31 81 TYR A N 1
ATOM 689 C CA . TYR A 1 81 ? 16.479 -10.651 -16.112 1.00 55.31 81 TYR A CA 1
ATOM 690 C C . TYR A 1 81 ? 15.539 -11.626 -16.839 1.00 55.31 81 TYR A C 1
ATOM 692 O O . TYR A 1 81 ? 15.787 -12.828 -16.910 1.00 55.31 81 TYR A O 1
ATOM 700 N N . ARG A 1 82 ? 14.502 -11.094 -17.485 1.00 50.47 82 ARG A N 1
ATOM 701 C CA . ARG A 1 82 ? 13.755 -11.810 -18.522 1.00 50.47 82 ARG A CA 1
ATOM 702 C C . ARG A 1 82 ? 13.520 -10.840 -19.686 1.00 50.47 82 ARG A C 1
ATOM 704 O O . ARG A 1 82 ? 13.009 -9.743 -19.482 1.00 50.47 82 ARG A O 1
ATOM 711 N N . THR A 1 83 ? 13.952 -11.207 -20.892 1.00 55.38 83 THR A N 1
ATOM 712 C CA . THR A 1 83 ? 13.711 -10.441 -22.132 1.00 55.38 83 THR A CA 1
ATOM 713 C C . THR A 1 83 ? 12.205 -10.269 -22.356 1.00 55.38 83 THR A C 1
ATOM 715 O O . THR A 1 83 ? 11.427 -11.094 -21.878 1.00 55.38 83 THR A O 1
ATOM 718 N N . ALA A 1 84 ? 11.761 -9.251 -23.106 1.00 54.97 84 ALA A N 1
ATOM 719 C CA . ALA A 1 84 ? 10.332 -8.963 -23.332 1.00 54.97 84 ALA A CA 1
ATOM 720 C C . ALA A 1 84 ? 9.492 -10.217 -23.683 1.00 54.97 84 ALA A 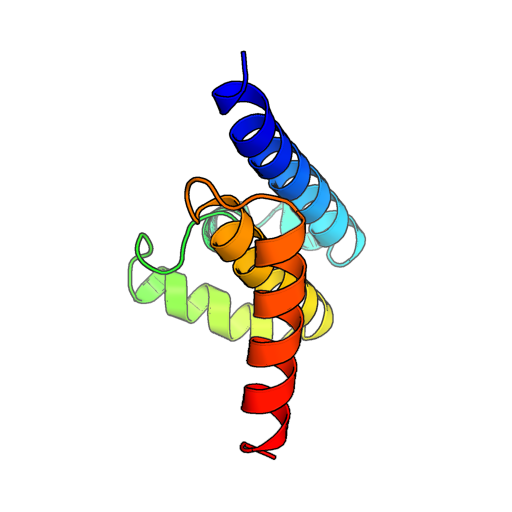C 1
ATOM 722 O O . ALA A 1 84 ? 8.424 -10.434 -23.113 1.00 54.97 84 ALA A O 1
ATOM 723 N N . LYS A 1 85 ? 10.042 -11.132 -24.500 1.00 55.38 85 LYS A N 1
ATOM 724 C CA . LYS A 1 85 ? 9.442 -12.438 -24.856 1.00 55.38 85 LYS A CA 1
ATOM 725 C C . LYS A 1 85 ? 9.136 -13.371 -23.671 1.00 55.38 85 LYS A C 1
ATOM 727 O O . LYS A 1 85 ? 8.348 -14.306 -23.807 1.00 55.38 85 LYS A O 1
ATOM 732 N N . GLN A 1 86 ? 9.808 -13.229 -22.537 1.00 55.78 86 GLN A N 1
ATOM 733 C CA . GLN A 1 86 ? 9.611 -14.067 -21.352 1.00 55.78 86 GLN A CA 1
ATOM 734 C C . GLN A 1 86 ? 8.572 -13.465 -20.389 1.00 55.78 86 GLN A C 1
ATOM 736 O O . GLN A 1 86 ? 7.808 -14.226 -19.798 1.00 55.78 86 GLN A O 1
ATOM 741 N N . CYS A 1 87 ? 8.444 -12.134 -20.316 1.00 50.38 87 CYS A N 1
ATOM 742 C CA . CYS A 1 87 ? 7.343 -11.479 -19.597 1.00 50.38 87 CYS A CA 1
ATOM 743 C C . CYS A 1 87 ? 5.975 -11.772 -20.239 1.00 50.38 87 CYS A C 1
ATOM 745 O O . CYS A 1 87 ? 5.029 -12.103 -19.527 1.00 50.38 87 CYS A O 1
ATOM 747 N N . THR A 1 88 ? 5.874 -11.765 -21.575 1.00 56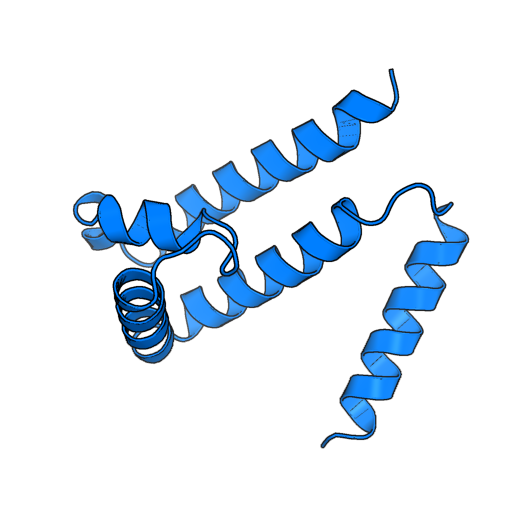.38 88 THR A N 1
ATOM 748 C CA . THR A 1 88 ? 4.618 -12.096 -22.283 1.00 56.38 88 THR A CA 1
ATOM 749 C C . THR A 1 88 ? 4.164 -13.538 -22.025 1.00 56.38 88 THR A C 1
ATOM 751 O O . THR A 1 88 ? 2.973 -13.802 -21.874 1.00 56.38 88 THR A O 1
ATOM 754 N N . ARG A 1 89 ? 5.111 -14.479 -21.903 1.00 55.91 89 ARG A N 1
ATOM 755 C CA . ARG A 1 89 ? 4.817 -15.886 -21.573 1.00 55.91 89 ARG A CA 1
ATOM 756 C C . ARG A 1 89 ? 4.353 -16.082 -20.129 1.00 55.91 89 ARG A C 1
ATOM 758 O O . ARG A 1 89 ? 3.522 -16.947 -19.879 1.00 55.91 89 ARG A O 1
ATOM 765 N N . LEU A 1 90 ? 4.853 -15.278 -19.191 1.00 55.53 90 LEU A N 1
ATOM 766 C CA . LEU A 1 90 ? 4.414 -15.320 -17.793 1.00 55.53 90 LEU A CA 1
ATOM 767 C C . LEU A 1 90 ? 3.012 -14.727 -17.607 1.00 55.53 90 LEU A C 1
ATOM 769 O O . LEU A 1 90 ? 2.221 -15.315 -16.880 1.00 55.53 90 LEU A O 1
ATOM 773 N N . ASN A 1 91 ? 2.672 -13.644 -18.317 1.00 52.91 91 ASN A N 1
ATOM 774 C CA . ASN A 1 91 ? 1.307 -13.099 -18.309 1.00 52.91 91 ASN A CA 1
ATOM 775 C C . ASN A 1 91 ? 0.271 -14.111 -18.832 1.00 52.91 91 ASN A C 1
ATOM 777 O O . ASN A 1 91 ? -0.827 -14.184 -18.290 1.00 52.91 91 ASN A O 1
ATOM 781 N N . LYS A 1 92 ? 0.617 -14.928 -19.840 1.00 53.88 92 LYS A N 1
ATOM 782 C CA . LYS A 1 92 ? -0.248 -16.033 -20.295 1.00 53.88 92 LYS A CA 1
ATOM 783 C C . LYS A 1 92 ? -0.431 -17.111 -19.219 1.00 53.88 92 LYS A C 1
ATOM 785 O O . LYS A 1 92 ? -1.564 -17.465 -18.924 1.00 53.88 92 LYS A O 1
ATOM 790 N N . ARG A 1 93 ? 0.654 -17.553 -18.569 1.00 51.19 93 ARG A N 1
ATOM 791 C CA . ARG A 1 93 ? 0.597 -18.594 -17.522 1.00 51.19 93 ARG A CA 1
ATOM 792 C C . ARG A 1 93 ? -0.134 -18.156 -16.248 1.00 51.19 93 ARG A C 1
ATOM 794 O O . ARG A 1 93 ? -0.850 -18.958 -15.661 1.00 51.19 93 ARG A O 1
ATOM 801 N N . GLU A 1 94 ? 0.012 -16.903 -15.808 1.00 52.25 94 GLU A N 1
ATOM 802 C CA . GLU A 1 94 ? -0.784 -16.390 -14.678 1.00 52.25 94 GLU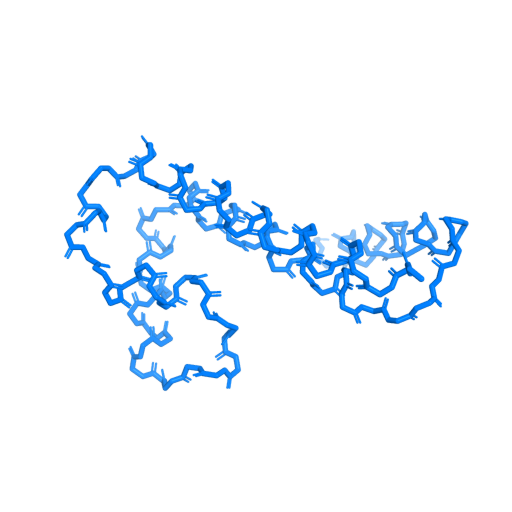 A CA 1
ATOM 803 C C . GLU A 1 94 ? -2.277 -16.278 -15.032 1.00 52.25 94 GLU A C 1
ATOM 805 O O . GLU A 1 94 ? -3.120 -16.545 -14.179 1.00 52.25 94 GLU A O 1
ATOM 810 N N . ASN A 1 95 ? -2.619 -15.949 -16.283 1.00 50.91 95 ASN A N 1
ATOM 811 C CA . ASN A 1 95 ? -4.011 -15.923 -16.743 1.00 50.91 95 ASN A CA 1
ATOM 812 C C . ASN A 1 95 ? -4.623 -17.328 -16.899 1.00 50.91 95 ASN A C 1
ATOM 814 O O . ASN A 1 95 ? -5.817 -17.486 -16.662 1.00 50.91 95 ASN A O 1
ATOM 818 N N . GLU A 1 96 ? -3.829 -18.340 -17.261 1.00 48.69 96 GLU A N 1
ATOM 819 C CA . GLU A 1 96 ? -4.258 -19.747 -17.328 1.00 48.69 96 GLU A CA 1
ATOM 820 C C . GLU A 1 96 ? -4.484 -20.339 -15.927 1.00 48.69 96 GLU A C 1
ATOM 822 O O . GLU A 1 96 ? -5.533 -20.927 -15.674 1.00 48.69 96 GLU A O 1
ATOM 827 N N . ASN A 1 97 ? -3.584 -20.086 -14.972 1.00 46.34 97 ASN A N 1
ATOM 828 C CA . ASN A 1 97 ? -3.765 -20.534 -13.584 1.00 46.34 97 ASN A CA 1
ATOM 829 C C . ASN A 1 97 ? -4.958 -19.855 -12.890 1.00 46.34 97 ASN A C 1
ATOM 831 O O . ASN A 1 97 ? -5.639 -20.479 -12.084 1.00 46.34 97 ASN A O 1
ATOM 835 N N . ASN A 1 98 ? -5.270 -18.604 -13.240 1.00 47.06 98 ASN A N 1
ATOM 836 C CA . ASN A 1 98 ? -6.456 -17.903 -12.734 1.00 47.06 98 ASN A CA 1
ATOM 837 C C . ASN A 1 98 ? -7.774 -18.355 -13.404 1.00 47.06 98 ASN A C 1
ATOM 839 O O . ASN A 1 98 ? -8.851 -17.922 -12.997 1.00 47.06 98 ASN A O 1
ATOM 843 N N . LYS A 1 99 ? -7.700 -19.199 -14.444 1.00 46.72 99 LYS A N 1
ATOM 844 C CA . LYS A 1 99 ? -8.858 -19.834 -15.092 1.00 46.72 99 LYS A CA 1
ATOM 845 C C . LYS A 1 99 ? -9.187 -21.208 -14.500 1.00 46.72 99 LYS A C 1
ATOM 847 O O . LYS A 1 99 ? -10.319 -21.640 -14.637 1.00 46.72 99 LYS A O 1
ATOM 852 N N . ILE A 1 100 ? -8.221 -21.873 -13.862 1.00 45.78 100 ILE A N 1
ATOM 853 C CA . ILE A 1 100 ? -8.384 -23.214 -13.267 1.00 45.78 100 ILE A CA 1
ATOM 854 C C . ILE A 1 100 ? -8.879 -23.132 -11.806 1.00 45.78 100 ILE A C 1
ATOM 856 O O . ILE A 1 100 ? -9.382 -24.108 -11.267 1.00 45.78 100 ILE A O 1
ATOM 860 N N . SER A 1 101 ? -8.779 -21.964 -11.159 1.00 40.62 101 SER A N 1
ATOM 861 C CA . SER A 1 101 ? -9.293 -21.720 -9.796 1.00 40.62 101 SER A CA 1
ATOM 862 C C . SER A 1 101 ? -10.602 -20.912 -9.752 1.00 40.62 101 SER A C 1
ATOM 864 O O . SER A 1 101 ? -10.869 -20.252 -8.748 1.00 40.62 101 SER A O 1
ATOM 866 N N . ARG A 1 102 ? -11.393 -20.927 -10.831 1.00 40.69 102 ARG A N 1
ATOM 867 C CA . ARG A 1 102 ? -12.769 -20.407 -10.870 1.00 40.69 102 ARG A CA 1
ATOM 868 C C . ARG A 1 102 ? -13.743 -21.529 -11.163 1.00 40.69 102 ARG A C 1
ATOM 870 O O . ARG A 1 102 ? -13.407 -22.338 -12.052 1.00 40.69 102 ARG A O 1
#